Protein AF-A0A132NEP9-F1 (afdb_monomer_lite)

Organism: NCBI:txid1469144

Foldseek 3Di:
DPPCDPVNVVVVVVVCCVVQNPVRVVVVVVVVVVVVVVVVVVVVVVVVVCCVPVDCVCVPVPPVCVVVVNVCVVVVVVCVVVVVVVVVVVVVVVVVDPDDDDPDPDPDPPPPQPVPHDPDDDPPPD

InterPro domains:
  IPR003369 Sec-independent protein translocase protein TatA/B/E [PF02416] (2-49)

Secondary structure (DSSP, 8-state):
-----HHHHHHHHHHHHHHH-TTHHHHHHHHHHHHHHHHHHHHHHHHHHHHHHH-GGGTTS-TTT--HHHHHHHHHHHTHHHHHHHHHHHHHHHHS-S----SS----------TTPPPPP-TT--

pLDDT: mean 72.66, std 16.01, range [46.06, 96.31]

Radius of gyration: 26.96 Å; chains: 1; bounding box: 53×79×39 Å

Sequence (126 aa):
MFDIGGLEAVTLVVLAIIIFGPDKLPKAAAEAARMLRQVRSYAQNAREDIRRQLGPEFEDIDIADLNPKRFIRRNLLADDDLRFDSMQLYRDFSLDGKGLDDPFPTRRTQQRVQPGEMPPFDADAT

Structure (mmCIF, N/CA/C/O backbone):
data_AF-A0A132NEP9-F1
#
_entry.id   AF-A0A132NEP9-F1
#
loop_
_atom_site.group_PDB
_atom_site.id
_atom_site.type_symbol
_atom_site.label_atom_id
_atom_site.label_alt_id
_atom_site.label_comp_id
_atom_site.label_asym_id
_atom_site.label_entity_id
_atom_site.label_seq_id
_atom_site.pdbx_PDB_ins_code
_atom_site.Cartn_x
_atom_site.Cartn_y
_atom_site.Cartn_z
_atom_site.occupancy
_atom_site.B_iso_or_equiv
_atom_site.auth_seq_id
_atom_site.auth_comp_id
_atom_site.auth_asym_id
_atom_site.auth_atom_id
_atom_site.pdbx_PDB_model_num
ATOM 1 N N . MET A 1 1 ? 9.794 5.509 -19.353 1.00 52.75 1 MET A N 1
ATOM 2 C CA . MET A 1 1 ? 8.403 5.249 -19.810 1.00 52.75 1 MET A CA 1
ATOM 3 C C . MET A 1 1 ? 8.064 3.788 -19.529 1.00 52.75 1 MET A C 1
ATOM 5 O O . MET A 1 1 ? 8.799 2.906 -19.963 1.00 52.75 1 MET A O 1
ATOM 9 N N . PHE A 1 2 ? 6.999 3.508 -18.770 1.00 62.38 2 PHE A N 1
ATOM 10 C CA . PHE A 1 2 ? 6.511 2.136 -18.597 1.00 62.38 2 PHE A CA 1
ATOM 11 C C . PHE A 1 2 ? 5.713 1.738 -19.837 1.00 62.38 2 PHE A C 1
ATOM 13 O O . PHE A 1 2 ? 4.508 1.965 -19.892 1.00 62.38 2 PHE A O 1
ATOM 20 N N . ASP A 1 3 ? 6.395 1.152 -20.818 1.00 69.06 3 ASP A N 1
ATOM 21 C CA . ASP A 1 3 ? 5.762 0.360 -21.877 1.00 69.06 3 ASP A CA 1
ATOM 22 C C . ASP A 1 3 ? 5.300 -0.974 -21.267 1.00 69.06 3 ASP A C 1
ATOM 24 O O . ASP A 1 3 ? 5.867 -2.039 -21.487 1.00 69.06 3 ASP A O 1
ATOM 28 N N . ILE A 1 4 ? 4.337 -0.891 -20.348 1.00 76.12 4 ILE A N 1
ATOM 29 C CA . ILE A 1 4 ? 3.624 -2.062 -19.844 1.00 76.12 4 ILE A CA 1
ATOM 30 C C . ILE A 1 4 ? 2.434 -2.230 -20.775 1.00 76.12 4 ILE A C 1
ATOM 32 O O . ILE A 1 4 ? 1.429 -1.523 -20.659 1.00 76.12 4 ILE A O 1
ATOM 36 N N . GLY A 1 5 ? 2.573 -3.147 -21.724 1.00 87.25 5 GLY A N 1
ATOM 37 C CA . GLY A 1 5 ? 1.460 -3.617 -22.522 1.00 87.25 5 GLY A CA 1
ATOM 38 C C . GLY A 1 5 ? 0.487 -4.441 -21.678 1.00 87.25 5 GLY A C 1
ATOM 39 O O . GLY A 1 5 ? 0.735 -4.796 -20.519 1.00 87.25 5 GLY A O 1
ATOM 40 N N . GLY A 1 6 ? -0.665 -4.760 -22.272 1.00 92.94 6 GLY A N 1
ATOM 41 C CA . GLY A 1 6 ? -1.667 -5.600 -21.613 1.00 92.94 6 GLY A CA 1
ATOM 42 C C . GLY A 1 6 ? -1.119 -6.976 -21.215 1.00 92.94 6 GLY A C 1
ATOM 43 O O . GLY A 1 6 ? -1.541 -7.530 -20.204 1.00 92.94 6 GLY A O 1
ATOM 44 N N . LEU A 1 7 ? -0.146 -7.503 -21.966 1.00 92.38 7 LEU A N 1
ATOM 45 C CA . LEU A 1 7 ? 0.462 -8.806 -21.711 1.00 92.38 7 LEU A CA 1
ATOM 46 C C . LEU A 1 7 ? 1.408 -8.770 -20.503 1.00 92.38 7 LEU A C 1
ATOM 48 O O . LEU A 1 7 ? 1.318 -9.627 -19.627 1.00 92.38 7 LEU A O 1
ATOM 52 N N . GLU A 1 8 ? 2.259 -7.752 -20.401 1.00 89.69 8 GLU A N 1
ATOM 53 C CA . GLU A 1 8 ? 3.176 -7.558 -19.277 1.00 89.69 8 GLU A CA 1
ATOM 54 C C . GLU A 1 8 ? 2.410 -7.371 -17.961 1.00 89.69 8 GLU A C 1
ATOM 56 O O . GLU A 1 8 ? 2.783 -7.949 -16.938 1.00 89.69 8 GLU A O 1
ATOM 61 N N . ALA A 1 9 ? 1.297 -6.629 -17.986 1.00 92.50 9 ALA A N 1
ATOM 62 C CA . ALA A 1 9 ? 0.433 -6.465 -16.818 1.00 92.50 9 ALA A CA 1
ATOM 63 C C . ALA A 1 9 ? -0.153 -7.806 -16.339 1.00 92.50 9 ALA A C 1
ATOM 65 O O . ALA A 1 9 ? -0.146 -8.090 -15.140 1.00 92.50 9 ALA A O 1
ATOM 66 N N . VAL A 1 10 ? -0.622 -8.651 -17.264 1.00 94.94 10 VAL A N 1
ATOM 67 C CA . VAL A 1 10 ? -1.138 -9.990 -16.935 1.00 94.94 10 VAL A CA 1
ATOM 68 C C . VAL A 1 10 ? -0.032 -10.870 -16.354 1.00 94.94 10 VAL A C 1
ATOM 70 O O . VAL A 1 10 ? -0.253 -11.513 -15.328 1.00 94.94 10 VAL A O 1
ATOM 73 N N . THR A 1 11 ? 1.168 -10.850 -16.938 1.00 94.94 11 THR A N 1
ATOM 74 C CA . THR A 1 11 ? 2.319 -11.613 -16.433 1.00 94.94 11 THR A CA 1
ATOM 75 C C . THR A 1 11 ? 2.665 -11.232 -14.993 1.00 94.94 11 THR A C 1
ATOM 77 O O . THR A 1 11 ? 2.867 -12.116 -14.161 1.00 94.94 11 THR A O 1
ATOM 80 N N . LEU A 1 12 ? 2.663 -9.938 -14.656 1.00 93.75 12 LEU A N 1
ATOM 81 C CA . LEU A 1 12 ? 2.906 -9.481 -13.282 1.00 93.75 12 LEU A CA 1
ATOM 82 C C . LEU A 1 12 ? 1.816 -9.940 -12.308 1.00 93.75 12 LEU A C 1
ATOM 84 O O . LEU A 1 12 ? 2.1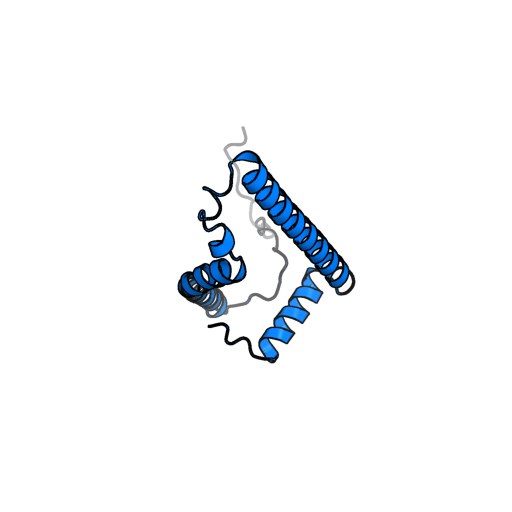29 -10.332 -11.184 1.00 93.75 12 LEU A O 1
ATOM 88 N N . VAL A 1 13 ? 0.548 -9.922 -12.726 1.00 93.69 13 VAL A N 1
ATOM 89 C CA . VAL A 1 13 ? -0.564 -10.418 -11.899 1.00 93.69 13 VAL A CA 1
ATOM 90 C C . VAL A 1 13 ? -0.422 -11.917 -11.644 1.00 93.69 13 VAL A C 1
ATOM 92 O O . VAL A 1 13 ? -0.541 -12.350 -10.500 1.00 93.69 13 VAL A O 1
ATOM 95 N N . VAL A 1 14 ? -0.121 -12.705 -12.677 1.00 95.69 14 VAL A N 1
ATOM 96 C CA . VAL A 1 14 ? 0.095 -14.153 -12.541 1.00 95.69 14 VAL A CA 1
ATOM 97 C C . VAL A 1 14 ? 1.284 -14.437 -11.625 1.00 95.69 14 VAL A C 1
ATOM 99 O O . VAL A 1 14 ? 1.164 -15.240 -10.702 1.00 95.69 14 VAL A O 1
ATOM 102 N N . LEU A 1 15 ? 2.402 -13.732 -11.811 1.00 95.44 15 LEU A N 1
ATOM 103 C CA . LEU A 1 15 ? 3.582 -13.867 -10.960 1.00 95.44 15 LEU A CA 1
ATOM 104 C C . LEU A 1 15 ? 3.264 -13.533 -9.496 1.00 95.44 15 LEU A C 1
ATOM 106 O O . LEU A 1 15 ? 3.627 -14.284 -8.593 1.00 95.44 15 LEU A O 1
ATOM 110 N N . ALA A 1 16 ? 2.534 -12.444 -9.253 1.00 93.50 16 ALA A N 1
ATOM 111 C CA . ALA A 1 16 ? 2.103 -12.076 -7.912 1.00 93.50 16 ALA A CA 1
ATOM 112 C C . ALA A 1 16 ? 1.201 -13.157 -7.289 1.00 93.50 16 ALA A C 1
ATOM 114 O O . ALA A 1 16 ? 1.348 -13.473 -6.108 1.00 93.50 16 ALA A O 1
ATOM 115 N N . ILE A 1 17 ? 0.294 -13.755 -8.069 1.00 95.62 17 ILE A N 1
ATOM 116 C CA . ILE A 1 17 ? -0.565 -14.854 -7.607 1.00 95.62 17 ILE A CA 1
ATOM 117 C C . ILE A 1 17 ? 0.268 -16.088 -7.252 1.00 95.62 17 ILE A C 1
ATOM 119 O O . ILE A 1 17 ? -0.027 -16.726 -6.248 1.00 95.62 17 ILE A O 1
ATOM 123 N N . ILE A 1 18 ? 1.309 -16.413 -8.017 1.00 95.88 18 ILE A N 1
ATOM 124 C CA . ILE A 1 18 ? 2.187 -17.557 -7.729 1.00 95.88 18 ILE A CA 1
ATOM 125 C C . ILE A 1 18 ? 2.991 -17.324 -6.442 1.00 95.88 18 ILE A C 1
ATOM 127 O O . ILE A 1 18 ? 3.070 -18.217 -5.603 1.00 95.88 18 ILE A O 1
ATOM 131 N N . ILE A 1 19 ? 3.560 -16.128 -6.266 1.00 94.19 19 ILE A N 1
ATOM 132 C CA . ILE A 1 19 ? 4.416 -15.804 -5.113 1.00 94.19 19 ILE A CA 1
ATOM 133 C C . ILE A 1 19 ? 3.602 -15.718 -3.818 1.00 94.19 19 ILE A C 1
ATOM 135 O O . ILE A 1 19 ? 3.987 -16.280 -2.794 1.00 94.19 19 ILE A O 1
ATOM 139 N N . PHE A 1 20 ? 2.490 -14.984 -3.842 1.00 92.62 20 PHE A N 1
ATOM 140 C CA . PHE A 1 20 ? 1.715 -14.685 -2.637 1.00 92.62 20 PHE A CA 1
ATOM 141 C C . PHE A 1 20 ? 0.535 -15.642 -2.429 1.00 92.62 20 PHE A C 1
ATOM 143 O O . PHE A 1 20 ? 0.104 -15.849 -1.295 1.00 92.62 20 PHE A O 1
ATOM 150 N N . GLY A 1 21 ? 0.000 -16.218 -3.504 1.00 93.31 21 GLY A N 1
ATOM 151 C CA . GLY A 1 21 ? -1.236 -16.995 -3.514 1.00 93.31 21 GLY A CA 1
ATOM 152 C C . GLY A 1 21 ? -2.474 -16.137 -3.835 1.00 93.31 21 GLY A C 1
ATOM 153 O O . GLY A 1 21 ? -2.581 -14.995 -3.364 1.00 93.31 21 GLY A O 1
ATOM 154 N N . PRO A 1 22 ? -3.459 -16.683 -4.579 1.00 93.25 22 PRO A N 1
ATOM 155 C CA . PRO A 1 22 ? -4.661 -15.951 -4.998 1.00 93.25 22 PRO A CA 1
ATOM 156 C C . PRO A 1 22 ? -5.521 -15.491 -3.813 1.00 93.25 22 PRO A C 1
ATOM 158 O O . PRO A 1 22 ? -6.155 -14.442 -3.884 1.00 93.25 22 PRO A O 1
ATOM 161 N N . ASP A 1 23 ? -5.484 -16.217 -2.694 1.00 94.00 23 ASP A N 1
ATOM 162 C CA . ASP A 1 23 ? -6.270 -15.894 -1.498 1.00 94.00 23 ASP A CA 1
ATOM 163 C C . ASP A 1 23 ? -5.625 -14.806 -0.627 1.00 94.00 23 ASP A C 1
ATOM 165 O O . ASP A 1 23 ? -6.303 -14.105 0.131 1.00 94.00 23 ASP A O 1
ATOM 169 N N . LYS A 1 24 ? -4.295 -14.660 -0.693 1.00 92.88 24 LYS A N 1
ATOM 170 C CA . LYS A 1 24 ? -3.543 -13.729 0.164 1.00 92.88 24 LYS A CA 1
ATOM 171 C C . LYS A 1 24 ? -3.405 -12.354 -0.472 1.00 92.88 24 LYS A C 1
ATOM 173 O O . LYS A 1 24 ? -3.477 -11.359 0.248 1.00 92.88 24 LYS A O 1
ATOM 178 N N . LEU A 1 25 ? -3.270 -12.288 -1.796 1.00 92.94 25 LEU A N 1
ATOM 179 C CA . LEU A 1 25 ? -3.182 -11.034 -2.547 1.00 92.94 25 LEU A CA 1
ATOM 180 C C . LEU A 1 25 ? -4.292 -10.018 -2.237 1.00 92.94 25 LEU A C 1
ATOM 182 O O . LEU A 1 25 ? -3.961 -8.891 -1.865 1.00 92.94 25 LEU A O 1
ATOM 186 N N . PRO A 1 26 ? -5.593 -10.361 -2.335 1.00 92.12 26 PRO A N 1
ATOM 187 C CA . PRO A 1 26 ? -6.662 -9.397 -2.080 1.00 92.12 26 PRO A CA 1
ATOM 188 C C . PRO A 1 26 ? -6.645 -8.910 -0.628 1.00 92.12 26 PRO A C 1
ATOM 190 O O . PRO A 1 26 ? -6.895 -7.732 -0.360 1.00 92.12 26 PRO A O 1
ATOM 193 N N . LYS A 1 27 ? -6.279 -9.785 0.318 1.00 93.62 27 LYS A N 1
ATOM 194 C CA . LYS A 1 27 ? -6.134 -9.424 1.731 1.00 93.62 27 LYS A CA 1
ATOM 195 C C . LYS A 1 27 ? -4.969 -8.451 1.946 1.00 93.62 27 LYS A C 1
ATOM 197 O O . LYS A 1 27 ? -5.164 -7.435 2.614 1.00 93.62 27 LYS A O 1
ATOM 202 N N . ALA A 1 28 ? -3.809 -8.722 1.346 1.00 93.25 28 ALA A N 1
ATOM 203 C CA . ALA A 1 28 ? -2.622 -7.871 1.423 1.00 93.25 28 ALA A CA 1
ATOM 204 C C . ALA A 1 28 ? -2.859 -6.497 0.775 1.00 93.25 28 ALA A C 1
ATOM 206 O O . ALA A 1 28 ? -2.564 -5.466 1.377 1.00 93.25 28 ALA A O 1
ATOM 207 N N . ALA A 1 29 ? -3.480 -6.460 -0.407 1.00 93.44 29 ALA A N 1
ATOM 208 C CA . ALA A 1 29 ? -3.845 -5.213 -1.076 1.00 93.44 29 ALA A CA 1
ATOM 209 C C . ALA A 1 29 ? -4.824 -4.377 -0.233 1.00 93.44 29 ALA A C 1
ATOM 211 O O . ALA A 1 29 ? -4.657 -3.163 -0.096 1.00 93.44 29 ALA A O 1
ATOM 212 N N . ALA A 1 30 ? -5.822 -5.018 0.386 1.00 95.50 30 ALA A N 1
ATOM 213 C CA . ALA A 1 30 ? -6.760 -4.340 1.276 1.00 95.50 30 ALA A CA 1
ATOM 214 C C . ALA A 1 30 ? -6.075 -3.778 2.534 1.00 95.50 30 ALA A C 1
ATOM 216 O O . ALA A 1 30 ? -6.430 -2.698 3.008 1.00 95.50 30 ALA A O 1
ATOM 217 N N . GLU A 1 31 ? -5.098 -4.492 3.090 1.00 95.38 31 GLU A N 1
ATOM 218 C CA . GLU A 1 31 ? -4.303 -4.037 4.230 1.00 95.38 31 GLU A CA 1
ATOM 219 C C . GLU A 1 31 ? -3.407 -2.848 3.873 1.00 95.38 31 GLU A C 1
ATOM 221 O O . GLU A 1 31 ? -3.485 -1.814 4.538 1.00 95.38 31 GLU A O 1
ATOM 226 N N . ALA A 1 32 ? -2.689 -2.923 2.752 1.00 95.44 32 ALA A N 1
ATOM 227 C CA . ALA A 1 32 ? -1.908 -1.807 2.225 1.00 95.44 32 ALA A CA 1
ATOM 228 C C . ALA A 1 32 ? -2.783 -0.569 1.957 1.00 95.44 32 ALA A C 1
ATOM 230 O O . ALA A 1 32 ? -2.425 0.548 2.334 1.00 95.44 32 ALA A O 1
ATOM 231 N N . ALA A 1 33 ? -3.974 -0.750 1.378 1.00 95.62 33 ALA A N 1
ATOM 232 C CA . ALA A 1 33 ? -4.916 0.345 1.148 1.00 95.62 33 ALA A CA 1
ATOM 233 C C . ALA A 1 33 ? -5.405 0.986 2.459 1.00 95.62 33 ALA A C 1
ATOM 235 O O . ALA A 1 33 ? -5.587 2.205 2.526 1.00 95.62 33 ALA A O 1
ATOM 236 N N . ARG A 1 34 ? -5.616 0.187 3.513 1.00 96.31 34 ARG A N 1
ATOM 237 C CA . ARG A 1 34 ? -5.967 0.692 4.851 1.00 96.31 34 ARG A CA 1
ATOM 238 C C . ARG A 1 34 ? -4.813 1.470 5.479 1.00 96.31 34 ARG A C 1
ATOM 240 O O . ARG A 1 34 ? -5.050 2.580 5.949 1.00 96.31 34 ARG A O 1
ATOM 247 N N . MET A 1 35 ? -3.589 0.947 5.419 1.00 96.25 35 MET A N 1
ATOM 248 C CA . MET A 1 35 ? -2.396 1.658 5.895 1.00 96.25 35 MET A CA 1
ATOM 249 C C . MET A 1 35 ? -2.216 2.987 5.160 1.00 96.25 35 MET A C 1
ATOM 251 O O . MET A 1 35 ? -2.046 4.022 5.796 1.00 96.25 35 MET A O 1
ATOM 255 N N . LEU A 1 36 ? -2.350 2.998 3.832 1.00 93.94 36 LEU A N 1
ATOM 256 C CA . LEU A 1 36 ? -2.221 4.220 3.038 1.00 93.94 36 LEU A CA 1
ATOM 257 C C . LEU A 1 36 ? -3.258 5.283 3.430 1.00 93.94 36 LEU A C 1
ATOM 259 O O . LEU A 1 36 ? -2.939 6.471 3.494 1.00 93.94 36 LEU A O 1
ATOM 263 N N . ARG A 1 37 ? -4.497 4.871 3.720 1.00 94.19 37 ARG A N 1
ATOM 264 C CA . ARG A 1 37 ? -5.541 5.781 4.217 1.00 94.19 37 ARG A CA 1
ATOM 265 C C . ARG A 1 37 ? -5.179 6.373 5.578 1.00 94.19 37 ARG A C 1
ATOM 267 O O . ARG A 1 37 ? -5.359 7.573 5.756 1.00 94.19 37 ARG A O 1
ATOM 274 N N . GLN A 1 38 ? -4.638 5.566 6.491 1.00 94.44 38 GLN A N 1
ATOM 275 C CA . GLN A 1 38 ? -4.206 6.025 7.816 1.00 94.44 38 GLN A CA 1
ATOM 276 C C . GLN A 1 38 ? -3.024 6.995 7.727 1.00 94.44 38 GLN A C 1
ATOM 278 O O . GLN A 1 38 ? -3.052 8.067 8.327 1.00 94.44 38 GLN A O 1
ATOM 283 N N . VAL A 1 39 ? -2.018 6.671 6.912 1.00 94.31 39 VAL A N 1
ATOM 284 C CA . VAL A 1 39 ? -0.882 7.567 6.647 1.00 94.31 39 VAL A CA 1
ATOM 285 C C . VAL A 1 39 ? -1.375 8.896 6.077 1.00 94.31 39 VAL A C 1
ATOM 287 O O . VAL A 1 39 ? -0.960 9.958 6.539 1.00 94.31 39 VAL A O 1
ATOM 290 N N . ARG A 1 40 ? -2.315 8.859 5.124 1.00 88.38 40 ARG A N 1
ATOM 291 C CA . ARG A 1 40 ? -2.923 10.074 4.571 1.00 88.38 40 ARG A CA 1
ATOM 292 C C . ARG A 1 40 ? -3.645 10.896 5.639 1.00 88.38 40 ARG A C 1
ATOM 294 O O . ARG A 1 40 ? -3.483 12.113 5.636 1.00 88.38 40 ARG A O 1
ATOM 301 N N . SER A 1 41 ? -4.421 10.275 6.530 1.00 90.56 41 SER A N 1
ATOM 302 C CA . SER A 1 41 ? -5.093 11.009 7.611 1.00 90.56 41 SER A CA 1
ATOM 303 C C . SER A 1 41 ? -4.099 11.616 8.599 1.00 90.56 41 SER A C 1
ATOM 305 O O . SER A 1 41 ? -4.259 12.769 8.978 1.00 90.56 41 SER A O 1
ATOM 307 N N . TYR A 1 42 ? -3.028 10.902 8.955 1.00 91.31 42 TYR A N 1
ATOM 308 C CA . TYR A 1 42 ? -1.999 11.442 9.847 1.00 91.31 42 TYR A CA 1
ATOM 309 C C . TYR A 1 42 ? -1.248 12.617 9.222 1.00 91.31 42 TYR A C 1
ATOM 311 O O . TYR A 1 42 ? -1.028 13.620 9.893 1.00 91.31 42 TYR A O 1
ATOM 319 N N . ALA A 1 43 ? -0.926 12.540 7.930 1.00 87.75 43 ALA A N 1
ATOM 320 C CA . ALA A 1 43 ? -0.312 13.650 7.208 1.00 87.75 43 ALA A CA 1
ATOM 321 C C . ALA A 1 43 ? -1.228 14.888 7.147 1.00 87.75 43 ALA A C 1
ATOM 323 O O . ALA A 1 43 ? -0.749 16.016 7.243 1.00 87.75 43 ALA A O 1
ATOM 324 N N . GLN A 1 44 ? -2.544 14.688 7.002 1.00 85.69 44 GLN A N 1
ATOM 325 C CA . GLN A 1 44 ? -3.525 15.778 7.023 1.00 85.69 44 GLN A CA 1
ATOM 326 C C . GLN A 1 44 ? -3.621 16.427 8.408 1.00 85.69 44 GLN A C 1
ATOM 328 O O . GLN A 1 44 ? -3.524 17.648 8.498 1.00 85.69 44 GLN A O 1
ATOM 333 N N . ASN A 1 45 ? -3.724 15.620 9.465 1.00 88.62 45 ASN A N 1
ATOM 334 C CA . ASN A 1 45 ? -3.805 16.107 10.843 1.00 88.62 45 ASN A CA 1
ATOM 335 C C . ASN A 1 45 ? -2.528 16.856 11.252 1.00 88.62 45 ASN A C 1
ATOM 337 O O . ASN A 1 45 ? -2.605 17.971 11.747 1.00 88.62 45 ASN A O 1
ATOM 341 N N . ALA A 1 46 ? -1.347 16.305 10.951 1.00 85.25 46 ALA A N 1
ATOM 342 C CA . ALA A 1 46 ? -0.073 16.960 11.249 1.00 85.25 46 ALA A CA 1
ATOM 343 C C . ALA A 1 46 ? 0.062 18.317 10.535 1.00 85.25 46 ALA A C 1
ATOM 345 O O . ALA A 1 46 ? 0.553 19.282 11.116 1.00 85.25 46 ALA A O 1
ATOM 346 N N . ARG A 1 47 ? -0.412 18.418 9.284 1.00 78.12 47 ARG A N 1
ATOM 347 C CA . ARG A 1 47 ? -0.448 19.692 8.548 1.00 78.12 47 ARG A CA 1
ATOM 348 C C . ARG A 1 47 ? -1.375 20.706 9.217 1.00 78.12 47 ARG A C 1
ATOM 350 O O . ARG A 1 47 ? -1.055 21.892 9.260 1.00 78.12 47 ARG A O 1
ATOM 357 N N . GLU A 1 48 ? -2.518 20.248 9.713 1.00 82.94 48 GLU A N 1
ATOM 358 C CA . GLU A 1 48 ? -3.480 21.084 10.422 1.00 82.94 48 GLU A CA 1
ATOM 359 C C . GLU A 1 48 ? -2.937 21.565 11.778 1.00 82.94 48 GLU A C 1
ATOM 361 O O . GLU A 1 48 ? -3.069 22.747 12.098 1.00 82.94 48 GLU A O 1
ATOM 366 N N . ASP A 1 49 ? -2.248 20.701 12.522 1.00 82.81 49 ASP A N 1
ATOM 367 C CA . ASP A 1 49 ? -1.619 21.038 13.803 1.00 82.81 49 ASP A CA 1
ATOM 368 C C . ASP A 1 49 ? -0.481 22.058 13.640 1.00 82.81 49 ASP A C 1
ATOM 370 O O . ASP A 1 49 ? -0.426 23.044 14.379 1.00 82.81 49 ASP A O 1
ATOM 374 N N . ILE A 1 50 ? 0.378 21.881 12.627 1.00 77.62 50 ILE A N 1
ATOM 375 C CA . ILE A 1 50 ? 1.446 22.833 12.268 1.00 77.62 50 ILE A CA 1
ATOM 376 C C . ILE A 1 50 ? 0.847 24.205 11.928 1.00 77.62 50 ILE A C 1
ATOM 378 O O . ILE A 1 50 ? 1.299 25.226 12.446 1.00 77.62 50 ILE A O 1
ATOM 382 N N . ARG A 1 51 ? -0.218 24.234 11.116 1.00 74.81 51 ARG A N 1
ATOM 383 C CA . ARG A 1 51 ? -0.923 25.470 10.740 1.00 74.81 51 ARG A CA 1
ATOM 384 C C . ARG A 1 51 ? -1.544 26.181 11.949 1.00 74.81 51 ARG A C 1
ATOM 386 O O . ARG A 1 51 ? -1.541 27.407 12.000 1.00 74.81 51 ARG A O 1
ATOM 393 N N . ARG A 1 52 ? -2.083 25.431 12.917 1.00 78.50 52 ARG A N 1
ATOM 394 C CA . ARG A 1 52 ? -2.710 25.985 14.132 1.00 78.50 52 ARG A CA 1
ATOM 395 C C . ARG A 1 52 ? -1.692 26.562 15.117 1.00 78.50 52 ARG A C 1
ATOM 397 O O . ARG A 1 52 ? -2.003 27.549 15.774 1.00 78.50 52 ARG A O 1
ATOM 404 N N . GLN A 1 53 ? -0.512 25.953 15.237 1.00 74.75 53 GLN A N 1
ATOM 405 C CA . GLN A 1 53 ? 0.477 26.324 16.259 1.00 74.75 53 GLN A CA 1
ATOM 406 C C . GLN A 1 53 ? 1.469 27.400 15.807 1.00 74.75 53 GLN A C 1
ATOM 408 O O . GLN A 1 53 ? 1.977 28.137 16.646 1.00 74.75 53 GLN A O 1
ATOM 413 N N . LEU A 1 54 ? 1.745 27.505 14.506 1.00 68.25 54 LEU A N 1
ATOM 414 C CA . LEU A 1 54 ? 2.792 28.392 13.986 1.00 68.25 54 LEU A CA 1
ATOM 415 C C . LEU A 1 54 ? 2.246 29.605 13.210 1.00 68.25 54 LEU A C 1
ATOM 417 O O . LEU A 1 54 ? 3.016 30.453 12.771 1.00 68.25 54 LEU A O 1
ATOM 421 N N . GLY A 1 55 ? 0.918 29.727 13.095 1.00 64.25 55 GLY A N 1
ATOM 422 C CA . GLY A 1 55 ? 0.254 30.834 12.407 1.00 64.25 55 GLY A CA 1
ATOM 423 C C . GLY A 1 55 ? 0.296 30.727 10.872 1.00 64.25 55 GLY A C 1
ATOM 424 O O . GLY A 1 55 ? 0.980 29.864 10.315 1.00 64.25 55 GLY A O 1
ATOM 425 N N . PRO A 1 56 ? -0.448 31.596 10.162 1.00 62.19 56 PRO A N 1
ATOM 426 C CA . PRO A 1 56 ? -0.551 31.584 8.698 1.00 62.19 56 PRO A CA 1
ATOM 427 C C . PRO A 1 56 ? 0.780 31.847 7.968 1.00 62.19 56 PRO A C 1
ATOM 429 O O . PRO A 1 56 ? 0.863 31.619 6.771 1.00 62.19 56 PRO A O 1
ATOM 432 N N . GLU A 1 57 ? 1.851 32.243 8.662 1.00 57.62 57 GLU A N 1
ATOM 433 C CA . GLU A 1 57 ? 3.165 32.497 8.044 1.00 57.62 57 GLU A CA 1
ATOM 434 C C . GLU A 1 57 ? 3.907 31.226 7.581 1.00 57.62 57 GLU A C 1
ATOM 436 O O . GLU A 1 57 ? 4.886 31.314 6.847 1.00 57.62 57 GLU A O 1
ATOM 441 N N . PHE A 1 58 ? 3.421 30.029 7.937 1.00 56.88 58 PHE A N 1
ATOM 4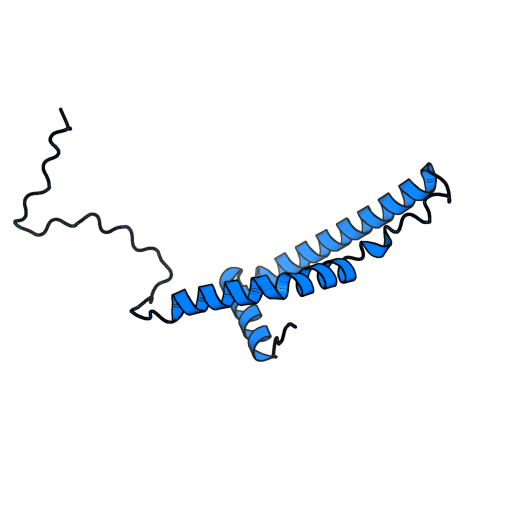42 C CA . PHE A 1 58 ? 3.909 28.743 7.406 1.00 56.88 58 PHE A CA 1
ATOM 443 C C . PHE A 1 58 ? 2.969 28.132 6.358 1.00 56.88 58 PHE A C 1
ATOM 445 O O . PHE A 1 58 ? 3.140 26.978 5.954 1.00 56.88 58 PHE A O 1
ATOM 452 N N . GLU A 1 59 ? 1.968 28.890 5.906 1.00 56.84 59 GLU A N 1
ATOM 453 C CA . GLU A 1 59 ? 1.079 28.490 4.816 1.00 56.84 59 GLU A CA 1
ATOM 454 C C . GLU A 1 59 ? 1.839 28.307 3.486 1.00 56.84 59 GLU A C 1
ATOM 456 O O . GLU A 1 59 ? 1.430 27.477 2.669 1.00 56.84 59 GLU A O 1
ATOM 461 N N . ASP A 1 60 ? 2.997 28.970 3.357 1.00 55.47 60 ASP A N 1
ATOM 462 C CA . ASP A 1 60 ? 3.891 28.961 2.193 1.00 55.47 60 ASP A CA 1
ATOM 463 C C . ASP A 1 60 ? 5.015 27.906 2.244 1.00 55.47 60 ASP A C 1
ATOM 465 O O . ASP A 1 60 ? 5.738 27.736 1.258 1.00 55.47 60 ASP A O 1
ATOM 469 N N . ILE A 1 61 ? 5.177 27.147 3.344 1.00 52.72 61 ILE A N 1
ATOM 470 C CA . ILE A 1 61 ? 6.021 25.944 3.280 1.00 52.72 61 ILE A CA 1
ATOM 471 C C . ILE A 1 61 ? 5.248 24.903 2.478 1.00 52.72 61 ILE A C 1
ATOM 473 O O . ILE A 1 61 ? 4.267 24.310 2.935 1.00 52.72 61 ILE A O 1
ATOM 477 N N . ASP A 1 62 ? 5.718 24.705 1.254 1.00 54.84 62 ASP A N 1
ATOM 478 C CA . ASP A 1 62 ? 5.127 23.891 0.204 1.00 54.84 62 ASP A CA 1
ATOM 479 C C . ASP A 1 62 ? 5.214 22.378 0.511 1.00 54.84 62 ASP A C 1
ATOM 481 O O . ASP A 1 62 ? 5.790 21.574 -0.219 1.00 54.84 62 ASP A O 1
ATOM 485 N N . ILE A 1 63 ? 4.584 21.941 1.607 1.00 52.53 63 ILE A N 1
ATOM 486 C CA . ILE A 1 63 ? 4.341 20.523 1.932 1.00 52.53 63 ILE A CA 1
ATOM 487 C C . ILE A 1 63 ? 3.486 19.868 0.816 1.00 52.53 63 ILE A C 1
ATOM 489 O O . ILE A 1 63 ? 3.407 18.645 0.699 1.00 52.53 63 ILE A O 1
ATOM 493 N N . ALA A 1 64 ? 2.858 20.675 -0.051 1.00 52.22 64 ALA A N 1
ATOM 494 C CA . ALA A 1 64 ? 2.111 20.236 -1.224 1.00 52.22 64 ALA A CA 1
ATOM 495 C C . ALA A 1 64 ? 2.990 19.865 -2.441 1.00 52.22 64 ALA A C 1
ATOM 497 O O . ALA A 1 64 ? 2.472 19.207 -3.363 1.00 52.22 64 ALA A O 1
ATOM 498 N N . ASP A 1 65 ? 4.288 20.202 -2.449 1.00 52.59 65 ASP A N 1
ATOM 499 C CA . ASP A 1 65 ? 5.230 19.722 -3.475 1.00 52.59 65 ASP A CA 1
ATOM 500 C C . ASP A 1 65 ? 5.838 18.345 -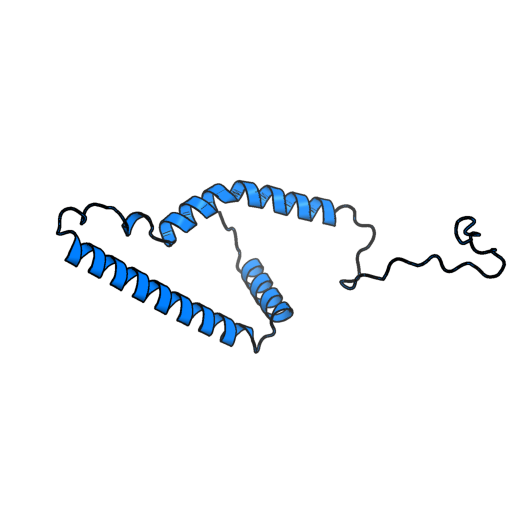3.149 1.00 52.59 65 ASP A C 1
ATOM 502 O O . ASP A 1 65 ? 6.247 17.611 -4.048 1.00 52.59 65 ASP A O 1
ATOM 506 N N . LEU A 1 66 ? 5.690 17.868 -1.908 1.00 57.09 66 LEU A N 1
ATOM 507 C CA . LEU A 1 66 ? 5.813 16.444 -1.546 1.00 57.09 66 LEU A CA 1
ATOM 508 C C . LEU A 1 66 ? 4.577 15.625 -1.954 1.00 57.09 66 LEU A C 1
ATOM 510 O O . LEU A 1 66 ? 4.214 1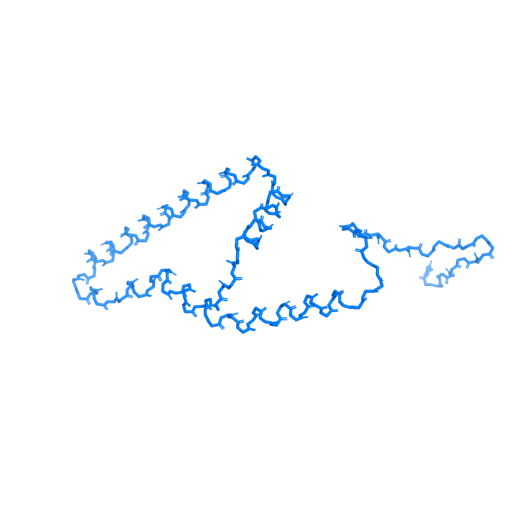4.629 -1.326 1.00 57.09 66 LEU A O 1
ATOM 514 N N . ASN A 1 67 ? 3.902 16.026 -3.031 1.00 57.69 67 ASN A N 1
ATOM 515 C CA . ASN A 1 67 ? 2.817 15.245 -3.596 1.00 57.69 67 ASN A CA 1
ATOM 516 C C . ASN A 1 67 ? 3.396 13.891 -4.026 1.00 57.69 67 ASN A C 1
ATOM 518 O O . ASN A 1 67 ? 4.218 13.868 -4.947 1.00 57.69 67 ASN A O 1
ATOM 522 N N . PRO A 1 68 ? 2.978 12.756 -3.437 1.00 58.72 68 PRO A N 1
ATOM 523 C CA . PRO A 1 68 ? 3.617 11.471 -3.704 1.00 58.72 68 PRO A CA 1
ATOM 524 C C . PRO A 1 68 ? 3.550 11.127 -5.192 1.00 58.72 68 PRO A C 1
ATOM 526 O O . PRO A 1 68 ? 4.491 10.571 -5.730 1.00 58.72 68 PRO A O 1
ATOM 529 N N . LYS A 1 69 ? 2.509 11.571 -5.915 1.00 59.81 69 LYS A N 1
ATOM 530 C CA . LYS A 1 69 ? 2.436 11.457 -7.381 1.00 59.81 69 LYS A CA 1
ATOM 531 C C . LYS A 1 69 ? 3.533 12.228 -8.124 1.00 59.81 69 LYS A C 1
ATOM 533 O O . LYS A 1 69 ? 4.010 11.735 -9.140 1.00 59.81 69 LYS A O 1
ATOM 538 N N . ARG A 1 70 ? 3.903 13.432 -7.673 1.00 66.75 70 ARG A N 1
ATOM 539 C CA . ARG A 1 70 ? 4.969 14.244 -8.287 1.00 66.75 70 ARG A CA 1
ATOM 540 C C . ARG A 1 70 ? 6.355 13.747 -7.876 1.00 66.75 70 ARG A C 1
ATOM 542 O O . ARG A 1 70 ? 7.228 13.687 -8.734 1.00 66.75 70 ARG A O 1
ATOM 549 N N . PHE A 1 71 ? 6.516 13.308 -6.627 1.00 61.09 71 PHE A N 1
ATOM 550 C CA . PHE A 1 71 ? 7.740 12.683 -6.121 1.00 61.09 71 PHE A CA 1
ATOM 551 C C . PHE A 1 71 ? 8.027 11.345 -6.811 1.00 61.09 71 PHE A C 1
ATOM 553 O O . PHE A 1 71 ? 9.085 11.184 -7.399 1.00 61.09 71 PHE A O 1
ATOM 560 N N . ILE A 1 72 ? 7.050 10.432 -6.853 1.00 65.75 72 ILE A N 1
ATOM 561 C CA . ILE A 1 72 ? 7.146 9.153 -7.574 1.00 65.75 72 ILE A CA 1
ATOM 562 C C . ILE A 1 72 ? 7.396 9.403 -9.061 1.00 65.75 72 ILE A C 1
ATOM 564 O O . ILE A 1 72 ? 8.206 8.716 -9.658 1.00 65.75 72 ILE A O 1
ATOM 568 N N . ARG A 1 73 ? 6.757 10.405 -9.677 1.00 67.88 73 ARG A N 1
ATOM 569 C CA . ARG A 1 73 ? 7.043 10.760 -11.074 1.00 67.88 73 ARG A CA 1
ATOM 570 C C . ARG A 1 73 ? 8.487 11.234 -11.261 1.00 67.88 73 ARG A C 1
ATOM 572 O O . ARG A 1 73 ? 9.114 10.806 -12.213 1.00 67.88 73 ARG A O 1
ATOM 579 N N . ARG A 1 74 ? 9.010 12.102 -10.391 1.00 63.78 74 ARG A N 1
ATOM 580 C CA . ARG A 1 74 ? 10.405 12.577 -10.459 1.00 63.78 74 ARG A CA 1
ATOM 581 C C . ARG A 1 74 ? 11.407 11.448 -10.205 1.00 63.78 74 ARG A C 1
ATOM 583 O O . ARG A 1 74 ? 12.332 11.316 -10.991 1.00 63.78 74 ARG A O 1
ATOM 590 N N . ASN A 1 75 ? 11.191 10.622 -9.182 1.00 64.44 75 ASN A N 1
ATOM 591 C CA . ASN A 1 75 ? 12.075 9.502 -8.859 1.00 64.44 75 ASN A CA 1
ATOM 592 C C . ASN A 1 75 ? 11.989 8.382 -9.897 1.00 64.44 75 ASN A C 1
ATOM 594 O O . ASN A 1 75 ? 13.013 8.004 -10.429 1.00 64.44 75 ASN A O 1
ATOM 598 N N . LEU A 1 76 ? 10.797 7.917 -10.287 1.00 63.03 76 LEU A N 1
ATOM 599 C CA . LEU A 1 76 ? 10.671 6.839 -11.280 1.00 63.03 76 LEU A CA 1
ATOM 600 C C . LEU A 1 76 ? 11.154 7.239 -12.681 1.00 63.03 76 LEU A C 1
ATOM 602 O O . LEU A 1 76 ? 11.600 6.375 -13.424 1.00 63.03 76 LEU A O 1
ATOM 606 N N . LEU A 1 77 ? 11.035 8.517 -13.067 1.00 63.25 77 LEU A N 1
ATOM 607 C CA . LEU A 1 77 ? 11.594 9.005 -14.335 1.00 63.25 77 LEU A CA 1
ATOM 608 C C . LEU A 1 77 ? 13.114 9.209 -14.263 1.00 63.25 77 LEU A C 1
ATOM 610 O O . LEU A 1 77 ? 13.761 9.147 -15.299 1.00 63.25 77 LEU A O 1
ATOM 614 N N . ALA A 1 78 ? 13.673 9.455 -13.074 1.00 60.88 78 ALA A N 1
ATOM 615 C CA . ALA A 1 78 ? 15.119 9.491 -12.853 1.00 60.88 78 ALA A CA 1
ATOM 616 C C . ALA A 1 78 ? 15.721 8.076 -12.709 1.00 60.88 78 ALA A C 1
ATOM 618 O O . ALA A 1 78 ? 16.846 7.844 -13.130 1.00 60.88 78 ALA A O 1
ATOM 619 N N . ASP A 1 79 ? 14.953 7.121 -12.177 1.00 58.81 79 ASP A N 1
ATOM 620 C CA . ASP A 1 79 ? 15.331 5.714 -11.989 1.00 58.81 79 ASP A CA 1
ATOM 621 C C . ASP A 1 79 ? 15.166 4.864 -13.268 1.00 58.81 79 ASP A C 1
ATOM 623 O O . ASP A 1 79 ? 15.533 3.686 -13.270 1.00 58.81 79 ASP A O 1
ATOM 627 N N . ASP A 1 80 ? 14.620 5.414 -14.365 1.00 59.25 80 ASP A N 1
ATOM 628 C CA . ASP A 1 80 ? 14.535 4.699 -15.650 1.00 59.25 80 ASP A CA 1
ATOM 629 C C . ASP A 1 80 ? 15.942 4.243 -16.111 1.00 59.25 80 ASP A C 1
ATOM 631 O O . ASP A 1 80 ? 16.054 3.141 -16.645 1.00 59.25 80 ASP A O 1
ATOM 635 N N . ASP A 1 81 ? 17.013 4.985 -15.788 1.00 59.94 81 ASP A N 1
ATOM 636 C CA . ASP A 1 81 ? 18.413 4.596 -16.048 1.00 59.94 81 ASP A CA 1
ATOM 637 C C . ASP A 1 81 ? 18.836 3.323 -15.280 1.00 59.94 81 ASP A C 1
ATOM 639 O O . ASP A 1 81 ? 19.465 2.428 -15.846 1.00 59.94 81 ASP A O 1
ATOM 643 N N . LEU A 1 82 ? 18.406 3.157 -14.021 1.00 61.75 82 LEU A N 1
ATOM 644 C CA . LEU A 1 82 ? 18.688 1.958 -13.208 1.00 61.75 82 LEU A CA 1
ATOM 645 C C . LEU A 1 82 ? 17.900 0.720 -13.686 1.00 61.75 82 LEU A C 1
ATOM 647 O O . LEU A 1 82 ? 18.296 -0.433 -13.465 1.00 61.75 82 LEU A O 1
ATOM 651 N N . ARG A 1 83 ? 16.761 0.936 -14.355 1.00 60.62 83 ARG A N 1
ATOM 652 C CA . ARG A 1 83 ? 15.919 -0.137 -14.908 1.00 60.62 83 ARG A CA 1
ATOM 653 C C . ARG A 1 83 ? 16.525 -0.763 -16.165 1.00 60.62 83 ARG A C 1
ATOM 655 O O . ARG A 1 83 ? 16.377 -1.968 -16.373 1.00 60.62 83 ARG A O 1
ATOM 662 N N . PHE A 1 84 ? 17.227 0.019 -16.984 1.00 62.22 84 PHE A N 1
ATOM 663 C CA . PHE A 1 84 ? 17.977 -0.514 -18.124 1.00 62.22 84 PHE A CA 1
ATOM 664 C C . PHE A 1 84 ? 19.167 -1.369 -17.672 1.00 62.22 84 PHE A C 1
ATOM 666 O O . PHE A 1 84 ? 19.387 -2.435 -18.249 1.00 62.22 84 PHE A O 1
ATOM 673 N N . ASP A 1 85 ? 19.869 -0.968 -16.611 1.00 67.88 85 ASP A N 1
ATOM 674 C CA . ASP A 1 85 ? 20.988 -1.729 -16.034 1.00 67.88 85 ASP A CA 1
ATOM 675 C C . ASP A 1 85 ? 20.542 -3.071 -15.445 1.00 67.88 85 ASP A C 1
ATOM 677 O O . ASP A 1 85 ? 21.117 -4.114 -15.749 1.00 67.88 85 ASP A O 1
ATOM 681 N N . SER A 1 86 ? 19.461 -3.082 -14.663 1.00 64.69 86 SER A N 1
ATOM 682 C CA . SER A 1 86 ? 18.922 -4.324 -14.083 1.00 64.69 86 SER A CA 1
ATOM 683 C C . SER A 1 86 ? 18.391 -5.302 -15.139 1.00 64.69 86 SER A C 1
ATOM 685 O O . SER A 1 86 ? 18.529 -6.514 -14.985 1.00 64.69 86 SER A O 1
ATOM 687 N N . MET A 1 87 ? 17.827 -4.802 -16.242 1.00 75.31 87 MET A N 1
ATOM 688 C CA . MET A 1 87 ? 17.341 -5.636 -17.346 1.00 75.31 87 MET A CA 1
ATOM 689 C C . MET A 1 87 ? 18.477 -6.174 -18.228 1.00 75.31 87 MET A C 1
ATOM 691 O O . MET A 1 87 ? 18.352 -7.262 -18.793 1.00 75.31 87 MET A O 1
ATOM 695 N N . GLN A 1 88 ? 19.579 -5.430 -18.348 1.00 70.75 88 GLN A N 1
ATOM 696 C CA . GLN A 1 88 ? 20.817 -5.919 -18.957 1.00 70.75 88 GLN A CA 1
ATOM 697 C C . GLN A 1 88 ? 21.466 -6.991 -18.084 1.00 70.75 88 GLN A C 1
ATOM 699 O O . GLN A 1 88 ? 21.779 -8.057 -18.601 1.00 70.75 88 GLN A O 1
ATOM 704 N N . LEU A 1 89 ? 21.545 -6.771 -16.769 1.00 72.81 89 LEU A N 1
ATOM 705 C CA . LEU A 1 89 ? 22.040 -7.754 -15.802 1.00 72.81 89 LEU A CA 1
ATOM 706 C C . LEU A 1 89 ? 21.242 -9.068 -15.865 1.00 72.81 89 LEU A C 1
ATOM 708 O O . LEU A 1 89 ? 21.817 -10.150 -15.852 1.00 72.81 89 LEU A O 1
ATOM 712 N N . TYR A 1 90 ? 19.912 -8.980 -15.988 1.00 69.19 90 TYR A N 1
ATOM 713 C CA . TYR A 1 90 ? 19.036 -10.150 -16.116 1.00 69.19 90 TYR A CA 1
ATOM 714 C C . TYR A 1 90 ? 19.224 -10.887 -17.449 1.00 69.19 90 TYR A C 1
ATOM 716 O O . TYR A 1 90 ? 19.149 -12.114 -17.496 1.00 69.19 90 TYR A O 1
ATOM 724 N N . ARG A 1 91 ? 19.469 -10.148 -18.540 1.00 73.56 91 ARG A N 1
ATOM 725 C CA . ARG A 1 91 ? 19.757 -10.727 -19.860 1.00 73.56 91 ARG A CA 1
ATOM 726 C C . ARG A 1 91 ? 21.123 -11.391 -19.904 1.00 73.56 91 ARG A C 1
ATOM 728 O O . ARG A 1 91 ? 21.206 -12.488 -20.432 1.00 73.56 91 ARG A O 1
ATOM 735 N N . ASP A 1 92 ? 22.144 -10.776 -19.327 1.00 64.75 92 ASP A N 1
ATOM 736 C CA . ASP A 1 92 ? 23.484 -11.356 -19.199 1.00 64.75 92 ASP A CA 1
ATOM 737 C C . ASP A 1 92 ? 23.426 -12.696 -18.444 1.00 64.75 92 ASP A C 1
ATOM 739 O O . ASP A 1 92 ? 23.901 -13.718 -18.931 1.00 64.75 92 ASP A O 1
ATOM 743 N N . PHE A 1 93 ? 22.658 -12.739 -17.350 1.00 62.69 93 PHE A N 1
ATOM 744 C CA . PHE A 1 93 ? 22.378 -13.972 -16.606 1.00 62.69 93 PHE A CA 1
ATOM 745 C C . PHE A 1 93 ? 21.561 -15.022 -17.385 1.00 62.69 93 PHE A C 1
ATOM 747 O O . PHE A 1 93 ? 21.616 -16.205 -17.060 1.00 62.69 93 PHE A O 1
ATOM 754 N N . SER A 1 94 ? 20.766 -14.601 -18.377 1.00 66.94 94 SER A N 1
ATOM 755 C CA . SER A 1 94 ? 19.835 -15.471 -19.120 1.00 66.94 94 SER A CA 1
ATOM 756 C C . SER A 1 94 ? 20.356 -15.922 -20.490 1.00 66.94 94 SER A C 1
ATOM 758 O O . SER A 1 94 ? 19.839 -16.891 -21.044 1.00 66.94 94 SER A O 1
ATOM 760 N N . LEU A 1 95 ? 21.334 -15.222 -21.073 1.00 64.25 95 LEU A N 1
ATOM 761 C CA . LEU A 1 95 ? 21.855 -15.496 -22.417 1.00 64.25 95 LEU A CA 1
ATOM 762 C C . LEU A 1 95 ? 23.029 -16.481 -22.413 1.00 64.25 95 LEU A C 1
ATOM 764 O O . LEU A 1 95 ? 23.256 -17.137 -23.428 1.00 64.25 95 LEU A O 1
ATOM 768 N N . ASP A 1 96 ? 23.688 -16.681 -21.270 1.00 61.09 96 ASP A N 1
ATOM 769 C CA . ASP A 1 96 ? 24.717 -17.712 -21.073 1.00 61.09 96 ASP A CA 1
ATOM 770 C C . ASP A 1 96 ? 24.094 -19.086 -20.754 1.00 61.09 96 ASP A C 1
ATOM 772 O O . ASP A 1 96 ? 24.487 -19.831 -19.854 1.00 61.09 96 ASP A O 1
ATOM 776 N N . GLY A 1 97 ? 23.048 -19.409 -21.520 1.00 52.50 97 GLY A N 1
ATOM 777 C CA . GLY A 1 97 ? 22.228 -20.601 -21.408 1.00 52.50 97 GLY A CA 1
ATOM 778 C C . GLY A 1 97 ? 23.022 -21.886 -21.611 1.00 52.50 97 GLY A C 1
ATOM 779 O O . GLY A 1 97 ? 22.999 -22.495 -22.682 1.00 52.50 97 GLY A O 1
ATOM 780 N N . LYS A 1 98 ? 23.608 -22.376 -20.522 1.00 53.16 98 LYS A N 1
ATOM 781 C CA . LYS A 1 98 ? 23.723 -23.808 -20.265 1.00 53.16 98 LYS A CA 1
ATOM 782 C C . LYS A 1 98 ? 23.065 -24.154 -18.929 1.00 53.16 98 LYS A C 1
ATOM 784 O O . LYS A 1 98 ? 23.735 -24.435 -17.947 1.00 53.16 98 LYS A O 1
ATOM 789 N N . GLY A 1 99 ? 21.731 -24.169 -18.979 1.00 52.41 99 GLY A N 1
ATOM 790 C CA . GLY A 1 99 ? 20.838 -24.939 -18.111 1.00 52.41 99 GLY A CA 1
ATOM 791 C C . GLY A 1 99 ? 20.601 -24.372 -16.715 1.00 52.41 99 GLY A C 1
ATOM 792 O O . GLY A 1 99 ? 21.424 -24.566 -15.832 1.00 52.41 99 GLY A O 1
ATOM 793 N N . LEU A 1 100 ? 19.425 -23.781 -16.495 1.00 53.47 100 LEU A N 1
ATOM 794 C CA . LEU A 1 100 ? 18.845 -23.619 -15.159 1.00 53.47 100 LEU A CA 1
ATOM 795 C C . LEU A 1 100 ? 17.351 -23.964 -15.207 1.00 53.47 100 LEU A C 1
ATOM 797 O O . LEU A 1 100 ? 16.484 -23.105 -15.069 1.00 53.47 100 LEU A O 1
ATOM 801 N N . ASP A 1 101 ? 17.070 -25.251 -15.402 1.00 58.59 101 ASP A N 1
ATOM 802 C CA . ASP A 1 101 ? 15.909 -25.873 -14.774 1.00 58.59 101 ASP A CA 1
ATOM 803 C C . ASP A 1 101 ? 16.291 -26.134 -13.305 1.00 58.59 101 ASP A C 1
ATOM 805 O O . ASP A 1 101 ? 17.130 -26.989 -13.041 1.00 58.59 101 ASP A O 1
ATOM 809 N N . ASP A 1 102 ? 15.781 -25.307 -12.384 1.00 51.50 102 ASP A N 1
ATOM 810 C CA . ASP A 1 102 ? 15.283 -25.655 -11.034 1.00 51.50 102 ASP A CA 1
ATOM 811 C C . ASP A 1 102 ? 15.420 -24.483 -10.028 1.00 51.50 102 ASP A C 1
ATOM 813 O O . ASP A 1 102 ? 16.525 -24.026 -9.734 1.00 51.50 102 ASP A O 1
ATOM 817 N N . PRO A 1 103 ? 14.317 -24.015 -9.406 1.00 55.16 103 PRO A N 1
ATOM 818 C CA . PRO A 1 103 ? 14.326 -22.948 -8.398 1.00 55.16 103 PRO A CA 1
ATOM 819 C C . PRO A 1 103 ? 14.675 -23.421 -6.969 1.00 55.16 103 PRO A C 1
ATOM 821 O O . PRO A 1 103 ? 14.427 -22.696 -6.004 1.00 55.16 103 PRO A O 1
ATOM 824 N N . PHE A 1 104 ? 15.258 -24.612 -6.793 1.00 47.03 104 PHE A N 1
ATOM 825 C CA . PHE A 1 104 ? 15.712 -25.101 -5.486 1.00 47.03 104 PHE A CA 1
ATOM 826 C C . PHE A 1 104 ? 17.242 -25.193 -5.453 1.00 47.03 104 PHE A C 1
ATOM 828 O O . PHE A 1 104 ? 17.822 -25.857 -6.309 1.00 47.03 104 PHE A O 1
ATOM 835 N N . PRO A 1 105 ? 17.931 -24.594 -4.460 1.00 50.28 105 PRO A N 1
ATOM 836 C CA . PRO A 1 105 ? 19.380 -24.679 -4.385 1.00 50.28 105 PRO A CA 1
ATOM 837 C C . PRO A 1 105 ? 19.772 -26.126 -4.082 1.00 50.28 105 PRO A C 1
ATOM 839 O O . PRO A 1 105 ? 19.614 -26.606 -2.953 1.00 50.28 105 PRO A O 1
ATOM 842 N N . THR A 1 106 ? 20.291 -26.845 -5.078 1.00 46.06 106 THR A N 1
ATOM 843 C CA . THR A 1 106 ? 20.906 -28.146 -4.829 1.00 46.06 106 THR A CA 1
ATOM 844 C C . THR A 1 106 ? 22.163 -27.894 -4.008 1.00 46.06 106 THR A C 1
ATOM 846 O O . THR A 1 106 ? 23.136 -27.292 -4.460 1.00 46.06 106 THR A O 1
ATOM 849 N N . ARG A 1 107 ? 22.075 -28.289 -2.736 1.00 47.31 107 ARG A N 1
ATOM 850 C CA . ARG A 1 107 ? 23.160 -28.384 -1.759 1.00 47.31 107 ARG A CA 1
ATOM 851 C C . ARG A 1 107 ? 24.482 -28.673 -2.464 1.00 47.31 107 ARG A C 1
ATOM 853 O O . ARG A 1 107 ? 24.559 -29.665 -3.184 1.00 47.31 107 ARG A O 1
ATOM 860 N N . ARG A 1 108 ? 25.501 -27.842 -2.191 1.00 49.97 108 ARG A N 1
ATOM 861 C CA . ARG A 1 108 ? 26.908 -28.107 -2.524 1.00 49.97 108 ARG A CA 1
ATOM 862 C C . ARG A 1 108 ? 27.151 -29.602 -2.406 1.00 49.97 108 ARG A C 1
ATOM 864 O O . ARG A 1 108 ? 27.007 -30.146 -1.309 1.00 49.97 108 ARG A O 1
ATOM 871 N N . THR A 1 109 ? 27.455 -30.238 -3.530 1.00 50.41 109 THR A N 1
ATOM 872 C CA . THR A 1 109 ? 27.907 -31.619 -3.590 1.00 50.41 109 THR A CA 1
ATOM 873 C C . THR A 1 109 ? 29.110 -31.705 -2.664 1.00 50.41 109 THR A C 1
ATOM 875 O O . THR A 1 109 ? 30.220 -31.350 -3.049 1.00 50.41 109 THR A O 1
ATOM 878 N N . GLN A 1 110 ? 28.893 -32.103 -1.407 1.00 54.47 110 GLN A N 1
ATOM 879 C CA . GLN A 1 110 ? 29.961 -32.698 -0.628 1.00 54.47 110 GLN A CA 1
ATOM 880 C C . GLN A 1 110 ? 30.430 -33.840 -1.502 1.00 54.47 110 GLN A C 1
ATOM 882 O O . GLN A 1 110 ? 29.636 -34.725 -1.829 1.00 54.47 110 GLN A O 1
ATOM 887 N N . GLN A 1 111 ? 31.647 -33.684 -2.007 1.00 55.88 111 GLN A N 1
ATOM 888 C CA . GLN A 1 111 ? 32.267 -34.544 -2.988 1.00 55.88 111 GLN A CA 1
ATOM 889 C C . GLN A 1 111 ? 32.067 -35.983 -2.530 1.00 55.88 111 GLN A C 1
ATOM 891 O O . GLN A 1 111 ? 32.680 -36.439 -1.568 1.00 55.88 111 GLN A O 1
ATOM 896 N N . ARG A 1 112 ? 31.095 -36.664 -3.147 1.00 55.81 112 ARG A N 1
ATOM 897 C CA . ARG A 1 112 ? 30.815 -38.057 -2.843 1.00 55.81 112 ARG A CA 1
ATOM 898 C C . ARG A 1 112 ? 32.031 -38.806 -3.356 1.00 55.81 112 ARG A C 1
ATOM 900 O O . ARG A 1 112 ? 32.190 -38.957 -4.563 1.00 55.81 112 ARG A O 1
ATOM 907 N N . VAL A 1 113 ? 32.884 -39.203 -2.423 1.00 58.31 113 VAL A N 1
ATOM 908 C CA . VAL A 1 113 ? 34.087 -39.985 -2.684 1.00 58.31 113 VAL A CA 1
ATOM 909 C C . VAL A 1 113 ? 33.662 -41.229 -3.459 1.00 58.31 113 VAL A C 1
ATOM 911 O O . VAL A 1 113 ? 32.760 -41.958 -3.027 1.00 58.31 113 VAL A O 1
ATOM 914 N N . GLN A 1 114 ? 34.212 -41.408 -4.658 1.00 64.69 114 GLN A N 1
ATOM 915 C CA . GLN A 1 114 ? 33.830 -42.525 -5.515 1.00 64.69 114 GLN A CA 1
ATOM 916 C C . GLN A 1 114 ? 34.366 -43.835 -4.910 1.00 64.69 114 GLN A C 1
ATOM 918 O O . GLN A 1 114 ? 35.416 -43.818 -4.265 1.00 64.69 114 GLN A O 1
ATOM 923 N N . PRO A 1 115 ? 33.670 -44.978 -5.059 1.00 59.94 115 PRO A N 1
ATOM 924 C CA . PRO A 1 115 ? 34.116 -46.240 -4.469 1.00 59.94 115 PRO A CA 1
ATOM 925 C C . PRO A 1 115 ? 35.531 -46.609 -4.945 1.00 59.94 115 PRO A C 1
ATOM 927 O O . PRO A 1 115 ? 35.736 -46.868 -6.127 1.00 59.94 115 PRO A O 1
ATOM 930 N N . GLY A 1 116 ? 36.498 -46.620 -4.021 1.00 69.69 116 GLY A N 1
ATOM 931 C CA . GLY A 1 116 ? 37.918 -46.873 -4.306 1.00 69.69 116 GLY A CA 1
ATOM 932 C C . GLY A 1 116 ? 38.819 -45.633 -4.257 1.00 69.69 116 GLY A C 1
ATOM 933 O O . GLY A 1 116 ? 40.037 -45.776 -4.320 1.00 69.69 116 GLY A O 1
ATOM 934 N N . GLU A 1 117 ? 38.254 -44.438 -4.098 1.00 67.94 117 GLU A N 1
ATOM 935 C CA . GLU A 1 117 ? 39.003 -43.210 -3.846 1.00 67.94 117 GLU A CA 1
ATOM 936 C C . GLU A 1 117 ? 39.151 -43.018 -2.326 1.00 67.94 117 GLU A C 1
ATOM 938 O O . GLU A 1 117 ? 38.194 -43.165 -1.564 1.00 67.94 117 GLU A O 1
ATOM 943 N N . MET A 1 118 ? 40.373 -42.774 -1.856 1.00 64.38 118 MET A N 1
ATOM 944 C CA . MET A 1 118 ? 40.634 -42.544 -0.436 1.00 64.38 118 MET A CA 1
ATOM 945 C C . MET A 1 118 ? 40.240 -41.097 -0.111 1.00 64.38 118 MET A C 1
ATOM 947 O O . MET A 1 118 ? 40.682 -40.193 -0.823 1.00 64.38 118 MET A O 1
ATOM 951 N N . PRO A 1 119 ? 39.394 -40.851 0.908 1.00 70.81 119 PRO A N 1
ATOM 952 C CA . PRO A 1 119 ? 39.014 -39.492 1.272 1.00 70.81 119 PRO A CA 1
ATOM 953 C C . PRO A 1 119 ? 40.262 -38.673 1.633 1.00 70.81 119 PRO A C 1
ATOM 955 O O . PRO A 1 119 ? 41.236 -39.244 2.139 1.00 70.81 119 PRO A O 1
ATOM 958 N N . PRO A 1 120 ? 40.250 -37.352 1.383 1.00 74.44 120 PRO A N 1
ATOM 959 C CA . PRO A 1 120 ? 41.380 -36.497 1.715 1.00 74.44 120 PRO A CA 1
ATOM 960 C C . PRO A 1 120 ? 41.679 -36.608 3.214 1.00 74.44 120 PRO A C 1
ATOM 962 O O . PRO A 1 120 ? 40.791 -36.415 4.044 1.00 74.44 120 PRO A O 1
ATOM 965 N N . PHE A 1 121 ? 42.918 -36.973 3.551 1.00 68.81 121 PHE A N 1
ATOM 966 C CA . PHE A 1 121 ? 43.380 -37.027 4.934 1.00 68.81 121 PHE A CA 1
ATOM 967 C C . PHE A 1 121 ? 43.577 -35.601 5.445 1.00 68.81 121 PHE A C 1
ATOM 969 O O . PHE A 1 121 ? 44.387 -34.852 4.900 1.00 68.81 121 PHE A O 1
ATOM 976 N N . ASP A 1 122 ? 42.831 -35.247 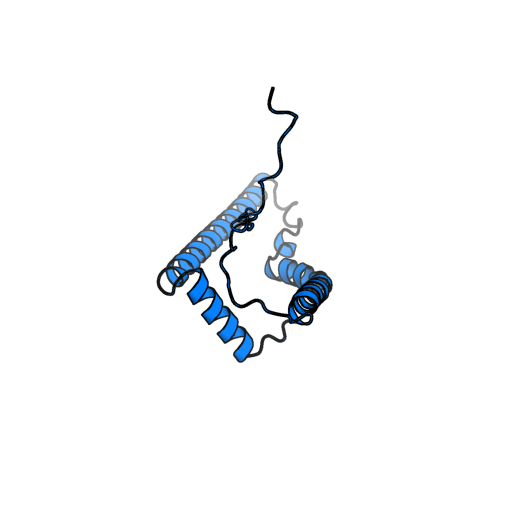6.486 1.00 75.56 122 ASP A N 1
ATOM 977 C CA 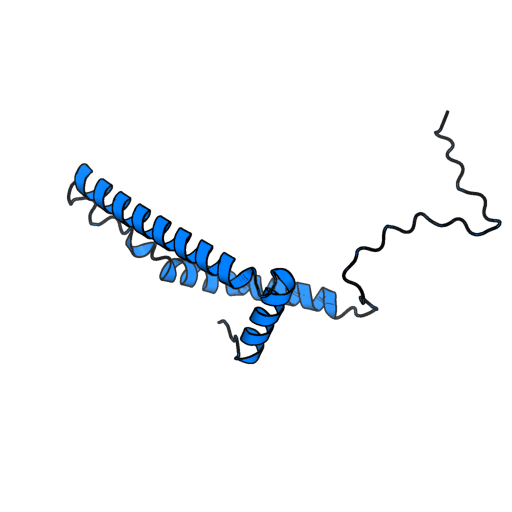. ASP A 1 122 ? 43.002 -33.997 7.214 1.00 75.56 122 ASP A CA 1
ATOM 978 C C . ASP A 1 122 ? 44.125 -34.184 8.247 1.00 75.56 122 ASP A C 1
ATOM 980 O O . ASP A 1 122 ? 43.961 -34.888 9.246 1.00 75.56 122 ASP A O 1
ATOM 984 N N . ALA A 1 123 ? 45.304 -33.635 7.948 1.00 71.00 123 ALA A N 1
ATOM 985 C CA . ALA A 1 123 ? 46.480 -33.719 8.813 1.00 71.00 123 ALA A CA 1
ATOM 986 C C . ALA A 1 123 ? 46.414 -32.744 10.004 1.00 71.00 123 ALA A C 1
ATOM 988 O O . ALA A 1 123 ? 47.248 -32.846 10.903 1.00 71.00 123 ALA A O 1
ATOM 989 N N . ASP A 1 124 ? 45.417 -31.852 10.035 1.00 65.44 124 ASP A N 1
ATOM 990 C CA . ASP A 1 124 ? 45.251 -30.832 11.073 1.00 65.44 124 ASP A CA 1
ATOM 991 C C . ASP A 1 124 ? 44.313 -31.291 12.212 1.00 65.44 124 ASP A C 1
ATOM 993 O O . ASP A 1 124 ? 44.011 -30.527 13.128 1.00 65.44 124 ASP A O 1
ATOM 997 N N . ALA A 1 125 ? 43.856 -32.550 12.195 1.00 65.19 125 ALA A N 1
ATOM 998 C CA . ALA A 1 125 ? 42.923 -33.110 13.178 1.00 65.19 125 ALA A CA 1
ATOM 999 C C . ALA A 1 125 ? 43.588 -33.746 14.429 1.00 65.19 125 ALA A C 1
ATOM 1001 O O . ALA A 1 125 ? 43.012 -34.669 15.012 1.00 65.19 125 ALA A O 1
ATOM 1002 N N . THR A 1 126 ? 44.785 -33.302 14.843 1.00 59.44 126 THR A N 1
ATOM 1003 C CA . THR A 1 126 ? 45.462 -33.740 16.094 1.00 59.44 126 THR A CA 1
ATOM 1004 C C . THR A 1 126 ? 45.632 -32.603 17.089 1.00 59.44 126 THR A C 1
ATOM 1006 O O . THR A 1 126 ? 46.126 -31.531 16.681 1.00 59.44 126 THR A O 1
#